Protein AF-A0A9E5UH37-F1 (afdb_monomer)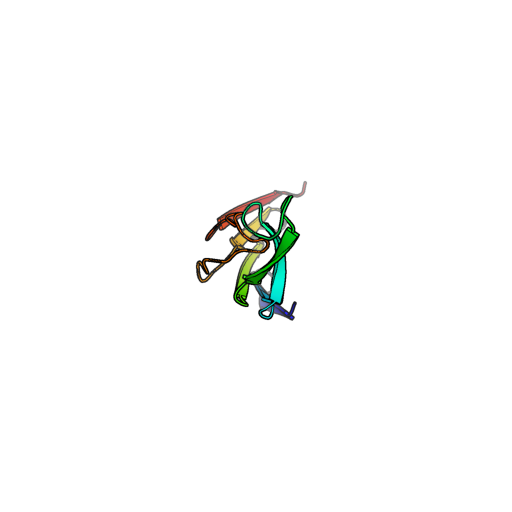

Foldseek 3Di:
DDKDKDDPDPFKIKIKDKDKDAKDWAWDWDCPPDPGTDIDIDIFHIDMWMKMKMKGDPDPFKIKMKIKTRVVQDWGDPHPPDGDDGIDIDMDMGGHD

Nearest PDB structures (foldseek):
  1nqe-assembly1_A  TM=8.626E-01  e=1.469E-04  Escherichia coli
  5out-assembly1_A  TM=7.828E-01  e=3.364E-03  Pseudomonas aeruginosa PAO1
  5mzs-assembly1_A  TM=7.747E-01  e=6.030E-03  Pseudomonas aeruginosa PAO1
  1fep-assembly1_A  TM=7.644E-01  e=1.140E-02  Escherichia coli K-12
  6r1f-assembly1_A  TM=7.732E-01  e=2.044E-02  Pseudomonas aeruginosa PAO1

Sequence (97 aa):
FISASYQATDKLRFAVDSRYVGSRDDVYYSASLGPYGALDRSDISGYNVTNATVGYSVTGNLSALLKVENLFDTDYQEINGYKTRGRGYFIKLQYQL

pLDDT: mean 93.38, std 5.99, range [75.31, 98.75]

Mean predicted aligned error: 5.27 Å

Secondary structure (DSSP, 8-state):
-EEEEEE-SSSEEEEEEEEEE--EEEEEEETTSTTT-EEEEEEEPPEEEEEEEEEEE-SSSEEEEEEEESTT-----SSTT-PPP--EEEEEEEE--

Solvent-accessible surface area (backbone atoms only — not comparable to full-atom values): 5653 Å² total; per-residue (Å²): 116,51,73,52,73,46,72,80,48,102,43,36,35,43,35,39,40,36,39,74,44,74,60,44,79,43,80,44,83,34,74,88,39,71,100,82,36,40,81,45,75,47,82,40,73,49,48,63,46,36,31,40,35,41,38,38,51,78,48,100,41,34,35,41,34,42,36,33,38,32,67,79,49,54,86,58,52,94,47,92,95,46,85,58,80,57,59,42,80,47,78,48,79,50,77,60,135

Radius of gyration: 20.46 Å; Cα contacts (8 Å, |Δi|>4): 205; chains: 1; bounding box: 47×23×57 Å

Structure (mmCIF, N/CA/C/O backbone):
data_AF-A0A9E5UH37-F1
#
_entry.id   AF-A0A9E5UH37-F1
#
loop_
_atom_site.group_PDB
_atom_site.id
_atom_site.type_symbol
_atom_site.label_atom_id
_atom_site.label_alt_id
_atom_site.label_comp_id
_atom_site.label_asym_id
_atom_site.label_entity_id
_atom_site.label_seq_id
_atom_site.pdbx_PDB_ins_code
_atom_site.Cartn_x
_atom_site.Cartn_y
_atom_site.Cartn_z
_atom_site.occupancy
_atom_site.B_iso_or_equiv
_atom_site.auth_seq_id
_atom_site.auth_comp_id
_atom_site.auth_asym_id
_atom_site.auth_atom_id
_atom_site.pdbx_PDB_model_num
ATOM 1 N N . PHE A 1 1 ? -6.038 1.904 -10.105 1.00 87.31 1 PHE A N 1
ATOM 2 C CA . PHE A 1 1 ? -6.080 1.580 -8.666 1.00 87.31 1 PHE A CA 1
ATOM 3 C C . PHE A 1 1 ? -7.392 0.891 -8.383 1.00 87.31 1 PHE A C 1
ATOM 5 O O . PHE A 1 1 ? -8.407 1.349 -8.893 1.00 87.31 1 PHE A O 1
ATOM 12 N N . ILE A 1 2 ? -7.366 -0.190 -7.616 1.00 96.94 2 ILE A N 1
ATOM 13 C CA . ILE A 1 2 ? -8.564 -0.868 -7.121 1.00 96.94 2 ILE A CA 1
ATOM 14 C C . ILE A 1 2 ? -8.460 -0.890 -5.604 1.00 96.94 2 ILE A C 1
ATOM 16 O O . ILE A 1 2 ? -7.384 -1.142 -5.067 1.00 96.94 2 ILE A O 1
ATOM 20 N N . SER A 1 3 ? -9.561 -0.615 -4.919 1.00 97.62 3 SER A N 1
ATOM 21 C CA . SER A 1 3 ? -9.636 -0.709 -3.470 1.00 97.62 3 SER A CA 1
ATOM 22 C C . SER A 1 3 ? -10.849 -1.524 -3.055 1.00 97.62 3 SER A C 1
ATOM 24 O O . SER A 1 3 ? -11.894 -1.510 -3.705 1.00 97.62 3 SER A O 1
ATOM 26 N N . ALA A 1 4 ? -10.691 -2.245 -1.956 1.00 98.31 4 ALA A N 1
ATOM 27 C CA . ALA A 1 4 ? -11.756 -2.959 -1.286 1.00 98.31 4 ALA A CA 1
ATOM 28 C C . ALA A 1 4 ? -11.668 -2.654 0.206 1.00 98.31 4 ALA A C 1
ATOM 30 O O . ALA A 1 4 ? -10.580 -2.581 0.780 1.00 98.31 4 ALA A O 1
ATOM 31 N N . SER A 1 5 ? -12.814 -2.481 0.855 1.00 98.00 5 SER A N 1
ATOM 32 C CA . SER A 1 5 ? -12.860 -2.376 2.307 1.00 98.00 5 SER A CA 1
ATOM 33 C C . SER A 1 5 ? -14.037 -3.142 2.865 1.00 98.00 5 SER A C 1
ATOM 35 O O . SER A 1 5 ? -15.102 -3.169 2.255 1.00 98.00 5 SER A O 1
ATOM 37 N N . TYR A 1 6 ? -13.831 -3.734 4.031 1.00 98.44 6 TYR A N 1
ATOM 38 C CA . TYR A 1 6 ? -14.800 -4.566 4.708 1.00 98.44 6 TYR A CA 1
ATOM 39 C C . TYR A 1 6 ? -14.908 -4.140 6.168 1.00 98.44 6 TYR A C 1
ATOM 41 O O . TYR A 1 6 ? -13.912 -4.112 6.896 1.00 98.44 6 TYR A O 1
ATOM 49 N N . GLN A 1 7 ? -16.122 -3.791 6.584 1.00 98.38 7 GLN A N 1
ATOM 50 C CA . GLN A 1 7 ? -16.450 -3.522 7.977 1.00 98.38 7 GLN A CA 1
ATOM 51 C C . GLN A 1 7 ? -16.857 -4.853 8.615 1.00 98.38 7 GLN A C 1
ATOM 53 O O . GLN A 1 7 ? -17.978 -5.314 8.429 1.00 98.38 7 GLN A O 1
ATOM 58 N N . ALA A 1 8 ? -15.923 -5.505 9.307 1.00 97.75 8 ALA A N 1
ATOM 59 C CA . ALA A 1 8 ? -16.155 -6.830 9.878 1.00 97.75 8 ALA A CA 1
ATOM 60 C C . ALA A 1 8 ? -17.058 -6.776 11.119 1.00 97.75 8 ALA A C 1
ATOM 62 O O . ALA A 1 8 ? -17.831 -7.696 11.365 1.00 97.75 8 ALA A O 1
ATOM 63 N N . THR A 1 9 ? -16.945 -5.700 11.898 1.00 97.81 9 THR A N 1
ATOM 64 C CA . THR A 1 9 ? -17.797 -5.378 13.053 1.00 97.81 9 THR A CA 1
ATOM 65 C C . THR A 1 9 ? -17.914 -3.861 13.165 1.00 97.81 9 THR A C 1
ATOM 67 O O . THR A 1 9 ? -17.165 -3.150 12.502 1.00 97.81 9 THR A O 1
ATOM 70 N N . ASP A 1 10 ? -18.730 -3.329 14.072 1.00 96.69 10 ASP A N 1
ATOM 71 C CA . ASP A 1 10 ? -18.803 -1.875 14.318 1.00 96.69 10 ASP A CA 1
ATOM 72 C C . ASP A 1 10 ? -17.467 -1.252 14.767 1.00 96.69 10 ASP A C 1
ATOM 74 O O . ASP A 1 10 ? -17.274 -0.041 14.688 1.00 96.69 10 ASP A O 1
ATOM 78 N N . LYS A 1 11 ? -16.516 -2.078 15.224 1.00 97.62 11 LYS A N 1
ATOM 79 C CA . LYS A 1 11 ? -15.205 -1.637 15.717 1.00 97.62 11 LYS A CA 1
ATOM 80 C C . LYS A 1 11 ? -14.050 -1.992 14.793 1.00 97.62 11 LYS A C 1
ATOM 82 O O . LYS A 1 11 ? -12.992 -1.399 14.944 1.00 97.62 11 LYS A O 1
ATOM 87 N N . LEU A 1 12 ? -14.209 -2.958 13.888 1.00 98.31 12 LEU A N 1
ATOM 88 C CA . LEU A 1 12 ? -13.111 -3.531 13.110 1.00 98.31 12 LEU A CA 1
ATOM 89 C C . LEU A 1 12 ? -13.340 -3.354 11.611 1.00 98.31 12 LEU A C 1
ATOM 91 O O . LEU A 1 12 ? -14.325 -3.846 11.055 1.00 98.31 12 LEU A O 1
ATOM 95 N N . ARG A 1 13 ? -12.376 -2.711 10.951 1.00 98.50 13 ARG A N 1
ATOM 96 C CA . ARG A 1 13 ? -12.364 -2.498 9.505 1.00 98.50 13 ARG A CA 1
ATOM 97 C C . ARG A 1 13 ? -11.077 -3.019 8.889 1.00 98.50 13 ARG A C 1
ATOM 99 O O . ARG A 1 13 ? -9.987 -2.721 9.369 1.00 98.50 13 ARG A O 1
ATOM 106 N N . PHE A 1 14 ? -11.217 -3.698 7.762 1.00 98.50 14 PHE A N 1
ATOM 107 C CA . PHE A 1 14 ? -10.120 -4.063 6.877 1.00 98.50 14 PHE A CA 1
ATOM 108 C C . PHE A 1 14 ? -10.224 -3.262 5.583 1.00 98.50 14 PHE A C 1
ATOM 110 O O . PHE A 1 14 ? -11.322 -3.012 5.081 1.00 98.50 14 PHE A O 1
ATOM 117 N N . ALA A 1 15 ? -9.091 -2.860 5.026 1.00 98.38 15 ALA A N 1
ATOM 118 C CA . ALA A 1 15 ? -9.016 -2.286 3.694 1.00 98.38 15 ALA A CA 1
ATOM 119 C C . ALA A 1 15 ? -7.768 -2.788 2.974 1.00 98.38 15 ALA A C 1
ATOM 121 O O . ALA A 1 15 ? -6.716 -2.967 3.586 1.00 98.38 15 ALA A O 1
ATOM 122 N N . VAL A 1 16 ? -7.901 -3.004 1.673 1.00 98.38 16 VAL A N 1
ATOM 123 C CA . VAL A 1 16 ? -6.810 -3.350 0.769 1.00 98.38 16 VAL A CA 1
ATOM 124 C C . VAL A 1 16 ? -6.913 -2.436 -0.437 1.00 98.38 16 VAL A C 1
ATOM 126 O O . VAL A 1 16 ? -8.000 -2.233 -0.981 1.00 98.38 16 VAL A O 1
ATOM 129 N N . ASP A 1 17 ? -5.786 -1.891 -0.863 1.00 98.12 17 ASP A N 1
ATOM 130 C CA . ASP A 1 17 ? -5.675 -1.122 -2.093 1.00 98.12 17 ASP A CA 1
ATOM 131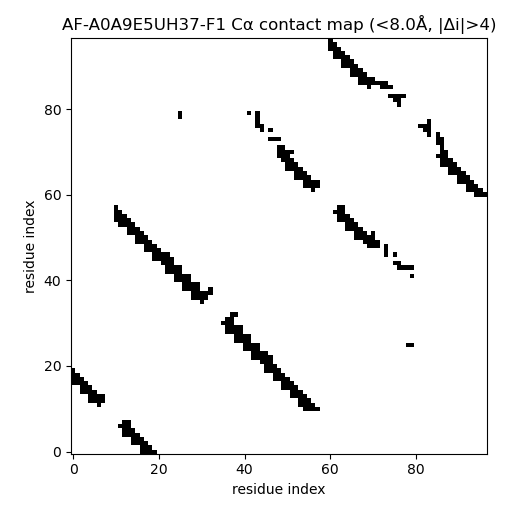 C C . ASP A 1 17 ? -4.542 -1.677 -2.946 1.00 98.12 17 ASP A C 1
ATOM 133 O O . ASP A 1 17 ? -3.496 -2.067 -2.438 1.00 98.12 17 ASP A O 1
ATOM 137 N N . SER A 1 18 ? -4.775 -1.772 -4.250 1.00 98.06 18 SER A N 1
ATOM 138 C CA . SER A 1 18 ? -3.831 -2.339 -5.203 1.00 98.06 18 SER A CA 1
ATOM 139 C C . SER A 1 18 ? -3.681 -1.423 -6.413 1.00 98.06 18 SER A C 1
ATOM 141 O O . SER A 1 18 ? -4.657 -0.927 -6.997 1.00 98.06 18 SER A O 1
ATOM 143 N N . ARG A 1 19 ? -2.428 -1.169 -6.784 1.00 97.56 19 ARG A N 1
ATOM 144 C CA . ARG A 1 19 ? -2.028 -0.359 -7.930 1.00 97.56 19 ARG A CA 1
ATOM 145 C C . ARG A 1 19 ? -1.203 -1.219 -8.873 1.00 97.56 19 ARG A C 1
ATOM 147 O O . ARG A 1 19 ? -0.018 -1.426 -8.627 1.00 97.56 19 ARG A O 1
ATOM 154 N N . TYR A 1 20 ? -1.819 -1.596 -9.987 1.00 96.75 20 TYR A N 1
ATOM 155 C CA . TYR A 1 20 ? -1.112 -2.133 -11.138 1.00 96.75 20 TYR A CA 1
ATOM 156 C C . TYR A 1 20 ? -0.691 -1.012 -12.087 1.00 96.75 20 TYR A C 1
ATOM 158 O O . TYR A 1 20 ? -1.474 -0.103 -12.383 1.00 96.75 20 TYR A O 1
ATOM 166 N N . VAL A 1 21 ? 0.539 -1.109 -12.571 1.00 95.38 21 VAL A N 1
ATOM 167 C CA . VAL A 1 21 ? 1.125 -0.263 -13.600 1.00 95.38 21 VAL A CA 1
ATOM 168 C C . VAL A 1 21 ? 1.743 -1.174 -14.655 1.00 95.38 21 VAL A C 1
ATOM 170 O O . VAL A 1 21 ? 2.601 -1.991 -14.338 1.00 95.38 21 VAL A O 1
ATOM 173 N N . GLY A 1 22 ? 1.302 -1.038 -15.907 1.00 94.25 22 GLY A N 1
ATOM 174 C CA . GLY A 1 22 ? 1.877 -1.781 -17.028 1.00 94.25 22 GLY A CA 1
ATOM 175 C C . GLY A 1 22 ? 3.310 -1.350 -17.344 1.00 94.25 22 GLY A C 1
ATOM 176 O O . GLY A 1 22 ? 3.749 -0.269 -16.936 1.00 94.25 22 GLY A O 1
ATOM 177 N N . SER A 1 23 ? 4.019 -2.201 -18.085 1.00 92.94 23 SER A N 1
ATOM 178 C CA . SER A 1 23 ? 5.338 -1.874 -18.627 1.00 92.94 23 SER A CA 1
ATOM 179 C C . SER A 1 23 ? 5.264 -0.661 -19.550 1.00 92.94 23 SER A C 1
ATOM 181 O O . SER A 1 23 ? 4.247 -0.437 -20.214 1.00 92.94 23 SER A O 1
ATOM 183 N N . ARG A 1 24 ? 6.338 0.124 -19.579 1.00 90.25 24 ARG A N 1
ATOM 184 C CA . ARG A 1 24 ? 6.439 1.336 -20.394 1.00 90.25 24 ARG A CA 1
ATOM 185 C C . ARG A 1 24 ? 7.887 1.612 -20.775 1.00 90.25 24 ARG A C 1
ATOM 187 O O . ARG A 1 24 ? 8.781 1.315 -19.987 1.00 90.25 24 ARG A O 1
ATOM 194 N N . ASP A 1 25 ? 8.083 2.264 -21.908 1.00 88.25 25 ASP A N 1
ATOM 195 C CA . ASP A 1 25 ? 9.378 2.829 -22.274 1.00 88.25 25 ASP A CA 1
ATOM 196 C C . ASP A 1 25 ? 9.646 4.073 -21.416 1.00 88.25 25 ASP A C 1
ATOM 198 O O . ASP A 1 25 ? 8.758 4.912 -21.223 1.00 88.25 25 ASP A O 1
ATOM 202 N N . ASP A 1 26 ? 10.881 4.224 -20.952 1.00 83.38 26 ASP A N 1
ATOM 203 C CA . ASP A 1 26 ? 11.398 5.465 -20.384 1.00 83.38 26 ASP A CA 1
ATOM 204 C C . ASP A 1 26 ? 12.448 6.058 -21.322 1.00 83.38 26 ASP A C 1
ATOM 206 O O . ASP A 1 26 ? 13.342 5.355 -21.804 1.00 83.38 26 ASP A O 1
ATOM 210 N N . VAL A 1 27 ? 12.324 7.353 -21.603 1.00 85.12 27 VAL A N 1
ATOM 211 C CA . VAL A 1 27 ? 13.219 8.064 -22.518 1.00 85.12 27 VAL A CA 1
ATOM 212 C C . VAL A 1 27 ? 14.325 8.708 -21.698 1.00 85.12 27 VAL A C 1
ATOM 214 O O . VAL A 1 27 ? 14.055 9.532 -20.827 1.00 85.12 27 VAL A O 1
ATOM 217 N N . TYR A 1 28 ? 15.577 8.389 -22.010 1.00 83.56 28 TYR A N 1
ATOM 218 C CA . TYR A 1 28 ? 16.736 8.954 -21.324 1.00 83.56 28 TYR A CA 1
ATOM 219 C C . TYR A 1 28 ? 17.770 9.475 -22.320 1.00 83.56 28 TYR A C 1
ATOM 221 O O . TYR A 1 28 ? 17.779 9.118 -23.497 1.00 83.56 28 TYR A O 1
ATOM 229 N N . TYR A 1 29 ? 18.650 10.358 -21.854 1.00 84.38 29 TYR A N 1
ATOM 230 C CA . TYR A 1 29 ? 19.743 10.867 -22.674 1.00 84.38 29 TYR A CA 1
ATOM 231 C C . TYR A 1 29 ? 20.926 9.895 -22.670 1.00 84.38 29 TYR A C 1
ATOM 233 O O . TYR A 1 29 ? 21.437 9.534 -21.609 1.00 84.38 29 TYR A O 1
ATOM 241 N N . SER A 1 30 ? 21.396 9.525 -23.859 1.00 85.50 30 SER A N 1
ATOM 242 C CA . SER A 1 30 ? 22.546 8.654 -24.069 1.00 85.50 30 SER A CA 1
ATOM 243 C C . SER A 1 30 ? 23.671 9.418 -24.767 1.00 85.50 30 SER A C 1
ATOM 245 O O . SER A 1 30 ? 23.585 9.770 -25.945 1.00 85.50 30 SER A O 1
ATOM 247 N N . ALA A 1 31 ? 24.764 9.659 -24.036 1.00 85.00 31 ALA A N 1
ATOM 248 C CA . ALA A 1 31 ? 25.945 10.348 -24.562 1.00 85.00 31 ALA A CA 1
ATOM 249 C C . ALA A 1 31 ? 26.720 9.518 -25.605 1.00 85.00 31 ALA A C 1
ATOM 251 O O . ALA A 1 31 ? 27.574 10.060 -26.300 1.00 85.00 31 ALA A O 1
ATOM 252 N N . SER A 1 32 ? 26.437 8.215 -25.718 1.00 86.12 32 SER A N 1
ATOM 253 C CA . SER A 1 32 ? 27.085 7.306 -26.671 1.00 86.12 32 SER A CA 1
ATOM 254 C C . SER A 1 32 ? 26.409 7.254 -28.048 1.00 86.12 32 SER A C 1
ATOM 256 O O . SER A 1 32 ? 26.928 6.589 -28.942 1.00 86.12 32 SER A O 1
ATOM 258 N N . LEU A 1 33 ? 25.262 7.920 -28.239 1.00 83.06 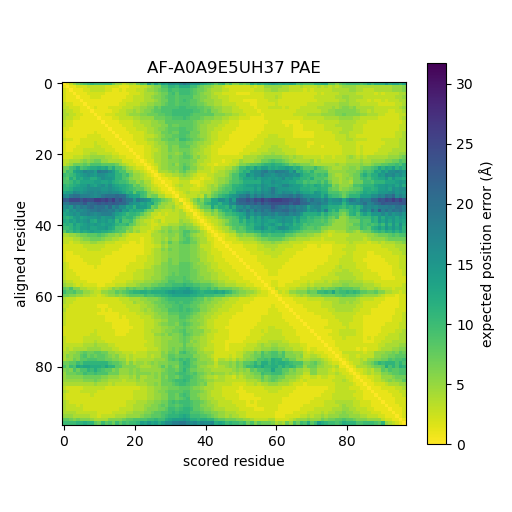33 LEU A N 1
ATOM 259 C CA . LEU A 1 33 ? 24.533 7.953 -29.513 1.00 83.06 33 LEU A CA 1
ATOM 260 C C . LEU A 1 33 ? 24.812 9.248 -30.300 1.00 83.06 33 LEU A C 1
ATOM 262 O O . LEU A 1 33 ? 24.522 10.334 -29.820 1.00 83.06 33 LEU A O 1
ATOM 266 N N . GLY A 1 34 ? 25.287 9.145 -31.547 1.00 75.31 34 GLY A N 1
ATOM 267 C CA . GLY A 1 34 ? 25.463 10.288 -32.466 1.00 75.31 34 GLY A CA 1
ATOM 268 C C . GLY A 1 34 ? 26.553 11.306 -32.062 1.00 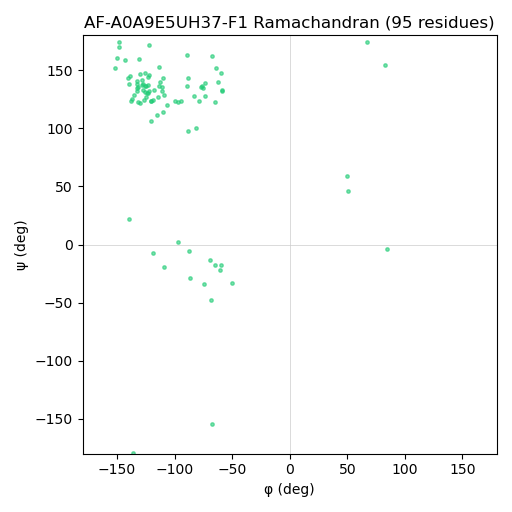75.31 34 GLY A C 1
ATOM 269 O O . GLY A 1 34 ? 27.138 11.190 -30.989 1.00 75.31 34 GLY A O 1
ATOM 270 N N . PRO A 1 35 ? 26.861 12.317 -32.908 1.00 81.88 35 PRO A N 1
ATOM 271 C CA . PRO A 1 35 ? 28.059 13.153 -32.742 1.00 81.88 35 PRO A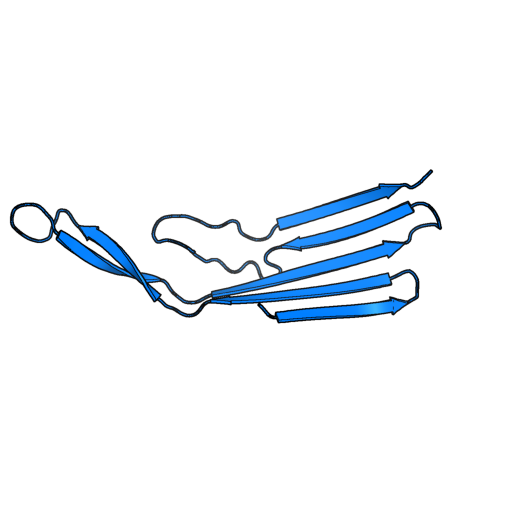 CA 1
ATOM 272 C C . PRO A 1 35 ? 28.077 14.013 -31.464 1.00 81.88 35 PRO A C 1
ATOM 274 O O . PRO A 1 35 ? 29.149 14.465 -31.071 1.00 81.88 35 PRO A O 1
ATOM 277 N N . TYR A 1 36 ? 26.925 14.219 -30.811 1.00 83.56 36 TYR A N 1
ATOM 278 C CA . TYR A 1 36 ? 26.783 15.019 -29.585 1.00 83.56 36 TYR A CA 1
ATOM 279 C C . TYR A 1 36 ? 25.822 14.400 -28.550 1.00 83.56 36 TYR A C 1
ATOM 281 O O . TYR A 1 36 ? 25.304 15.131 -27.712 1.00 83.56 36 TYR A O 1
ATOM 289 N N . GLY A 1 37 ? 25.565 13.086 -28.600 1.00 84.06 37 GLY A N 1
ATOM 290 C CA . GLY A 1 37 ? 24.543 12.429 -27.774 1.00 84.06 37 GLY A CA 1
ATOM 291 C C . GLY A 1 37 ? 23.123 12.538 -28.351 1.00 84.06 37 GLY A C 1
ATOM 292 O O . GLY A 1 37 ? 22.806 13.458 -29.109 1.00 84.06 37 GLY A O 1
ATOM 293 N N . ALA A 1 38 ? 22.252 11.587 -28.002 1.00 85.88 38 ALA A N 1
ATOM 294 C CA . ALA A 1 38 ? 20.855 11.546 -28.443 1.00 85.88 38 ALA A CA 1
ATOM 295 C C . ALA A 1 38 ? 19.940 10.910 -27.381 1.00 85.88 38 ALA A C 1
ATOM 297 O O . ALA A 1 38 ? 20.412 10.361 -26.385 1.00 85.88 38 ALA A O 1
ATOM 298 N N . LEU A 1 39 ? 18.621 10.996 -27.584 1.00 85.62 39 LEU A N 1
ATOM 299 C CA . LEU A 1 39 ? 17.643 10.298 -26.746 1.00 85.62 39 LEU A CA 1
ATOM 300 C C . LEU A 1 39 ? 17.590 8.813 -27.116 1.00 85.62 39 LEU A C 1
ATOM 302 O O . LEU A 1 39 ? 17.516 8.472 -28.296 1.00 85.62 39 LEU A O 1
ATOM 306 N N . ASP A 1 40 ? 17.576 7.964 -26.097 1.00 85.56 40 ASP A N 1
ATOM 307 C CA . ASP A 1 40 ? 17.391 6.518 -26.190 1.00 85.56 40 ASP A CA 1
ATOM 308 C C . ASP A 1 40 ? 16.182 6.086 -25.347 1.00 85.56 40 ASP A C 1
ATOM 310 O O . ASP A 1 40 ? 15.605 6.892 -24.607 1.00 85.56 40 ASP A O 1
ATOM 314 N N . ARG A 1 41 ? 15.779 4.820 -25.464 1.00 84.12 41 ARG A N 1
ATOM 315 C CA . ARG A 1 41 ? 14.670 4.235 -24.705 1.00 84.12 41 ARG A CA 1
ATOM 316 C C . ARG A 1 41 ? 15.119 3.001 -23.946 1.00 84.12 41 ARG A C 1
ATOM 318 O O . ARG A 1 41 ? 15.818 2.153 -24.487 1.00 84.12 41 ARG A O 1
ATOM 325 N N . SER A 1 42 ? 14.682 2.896 -22.698 1.00 83.94 42 SER A N 1
ATOM 326 C CA . SER A 1 42 ? 14.864 1.703 -21.874 1.00 83.94 42 SER A CA 1
ATOM 327 C C . SER A 1 42 ? 13.525 1.273 -21.294 1.00 83.94 42 SER A C 1
ATOM 329 O O . SER A 1 42 ? 12.757 2.109 -20.814 1.00 83.94 42 SER A O 1
ATOM 331 N N . ASP A 1 43 ? 13.257 -0.028 -21.314 1.00 86.38 43 ASP A N 1
ATOM 332 C CA . ASP A 1 43 ? 12.012 -0.594 -20.806 1.00 86.38 43 ASP A CA 1
ATOM 333 C C . ASP A 1 43 ? 11.979 -0.583 -19.275 1.00 86.38 43 ASP A C 1
ATOM 335 O O . ASP A 1 43 ? 12.856 -1.130 -18.603 1.00 86.38 43 ASP A O 1
ATOM 339 N N . ILE A 1 44 ? 10.909 -0.022 -18.709 1.00 89.56 44 ILE A N 1
ATOM 340 C CA . ILE A 1 44 ? 10.549 -0.194 -17.302 1.00 89.56 44 ILE A CA 1
ATOM 341 C C . ILE A 1 44 ? 9.506 -1.301 -17.204 1.00 89.56 44 ILE A C 1
ATOM 343 O O . ILE A 1 44 ? 8.415 -1.227 -17.782 1.00 89.56 44 ILE A O 1
ATOM 347 N N . SER A 1 45 ? 9.833 -2.326 -16.418 1.00 91.19 45 SER A N 1
ATOM 348 C CA . SER A 1 45 ? 8.923 -3.436 -16.138 1.00 91.19 45 SER A CA 1
ATOM 349 C C . SER A 1 45 ? 7.660 -2.955 -15.422 1.00 91.19 45 SER A C 1
ATOM 351 O O . SER A 1 45 ? 7.709 -2.126 -14.513 1.00 91.19 45 SER A O 1
ATOM 353 N N . GLY A 1 46 ? 6.515 -3.516 -15.814 1.00 94.19 46 GLY A N 1
ATOM 354 C CA . GLY A 1 46 ? 5.266 -3.299 -15.094 1.00 94.19 46 GLY A CA 1
ATOM 355 C C . GLY A 1 46 ? 5.333 -3.876 -13.681 1.00 94.19 46 GLY A C 1
ATOM 356 O O . GLY A 1 46 ? 6.048 -4.843 -13.424 1.00 94.19 46 GLY A O 1
ATOM 357 N N . TYR A 1 47 ? 4.568 -3.299 -12.762 1.00 95.38 47 TYR A N 1
ATOM 358 C CA . TYR A 1 47 ? 4.566 -3.694 -11.360 1.00 95.38 47 TYR A CA 1
ATOM 359 C C . TYR A 1 47 ? 3.166 -3.623 -10.755 1.00 95.38 47 TYR A C 1
ATOM 361 O O . TYR A 1 47 ? 2.283 -2.907 -11.231 1.00 95.38 47 TYR A O 1
ATOM 369 N N . ASN A 1 48 ? 2.971 -4.352 -9.658 1.00 97.12 48 ASN A N 1
ATOM 370 C CA . ASN A 1 48 ? 1.780 -4.248 -8.828 1.00 97.12 48 ASN A CA 1
ATOM 371 C C . ASN A 1 48 ? 2.182 -3.998 -7.378 1.00 97.12 48 ASN A C 1
ATOM 373 O O . ASN A 1 48 ? 2.906 -4.800 -6.801 1.00 97.12 48 ASN A O 1
ATOM 377 N N . VAL A 1 49 ? 1.671 -2.931 -6.772 1.00 97.88 49 VAL A N 1
ATOM 378 C CA . VAL A 1 49 ? 1.879 -2.647 -5.347 1.00 97.88 49 VAL A CA 1
ATOM 379 C C . VAL A 1 49 ? 0.544 -2.747 -4.640 1.00 97.88 49 VAL A C 1
ATOM 381 O O . VAL A 1 49 ? -0.423 -2.104 -5.042 1.00 97.88 49 VAL A O 1
ATOM 384 N N . THR A 1 50 ? 0.492 -3.555 -3.585 1.00 98.44 50 THR A N 1
ATOM 385 C CA . THR A 1 50 ? -0.709 -3.727 -2.762 1.00 98.44 50 THR A CA 1
ATOM 386 C C . THR A 1 50 ? -0.425 -3.264 -1.346 1.00 98.44 50 THR A C 1
ATOM 388 O O . THR A 1 50 ? 0.590 -3.650 -0.778 1.00 98.44 50 THR A O 1
ATOM 391 N N . ASN A 1 51 ? -1.314 -2.469 -0.768 1.00 98.56 51 ASN A N 1
ATOM 392 C CA . ASN A 1 51 ? -1.252 -2.038 0.620 1.00 98.56 51 ASN A CA 1
ATOM 393 C C . ASN A 1 51 ? -2.433 -2.634 1.390 1.00 98.56 51 ASN A C 1
ATOM 395 O O . ASN A 1 51 ? -3.493 -2.910 0.825 1.00 98.56 51 ASN A O 1
ATOM 399 N N . ALA A 1 52 ? -2.251 -2.820 2.693 1.00 98.56 52 ALA A N 1
ATOM 400 C CA . ALA A 1 52 ? -3.294 -3.289 3.594 1.00 98.56 52 ALA A CA 1
ATOM 401 C C . ALA A 1 52 ? -3.408 -2.366 4.801 1.00 98.56 52 ALA A C 1
ATOM 403 O O . ALA A 1 52 ? -2.410 -1.888 5.337 1.00 98.56 52 ALA A O 1
ATOM 404 N N . THR A 1 53 ? -4.637 -2.131 5.243 1.00 98.75 53 THR A N 1
ATOM 405 C CA . THR A 1 53 ? -4.951 -1.306 6.405 1.00 98.75 53 THR A CA 1
ATOM 406 C C . T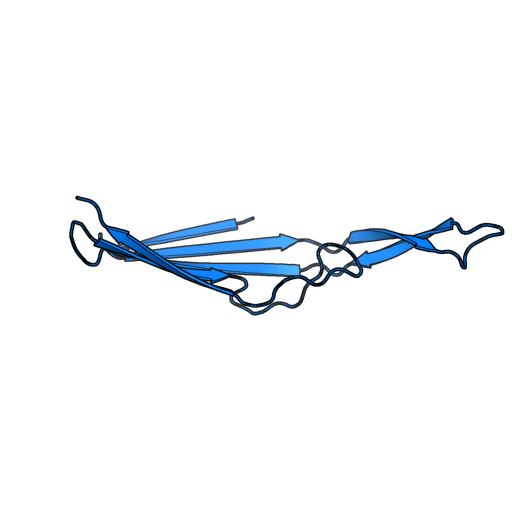HR A 1 53 ? -5.941 -2.034 7.304 1.00 98.75 53 THR A C 1
ATOM 408 O O . THR A 1 53 ? -6.947 -2.568 6.837 1.00 98.75 53 THR A O 1
ATOM 411 N N . VAL A 1 54 ? -5.675 -2.016 8.606 1.00 98.69 54 VAL A N 1
ATOM 412 C CA . VAL A 1 54 ? -6.573 -2.498 9.655 1.00 98.69 54 VAL A CA 1
ATOM 413 C C . VAL A 1 54 ? -6.877 -1.335 10.584 1.00 98.69 54 VAL A C 1
ATOM 415 O O . VAL A 1 54 ? -5.963 -0.722 11.130 1.00 98.69 54 VAL A O 1
ATOM 418 N N . GLY A 1 55 ? -8.156 -1.021 10.753 1.00 98.56 55 GLY A N 1
ATOM 419 C CA . GLY A 1 55 ? -8.638 -0.028 11.707 1.00 98.56 55 GLY A CA 1
ATOM 420 C C . GLY A 1 55 ? -9.404 -0.700 12.838 1.00 98.56 55 GLY A C 1
ATOM 421 O O . GLY A 1 55 ? -10.232 -1.575 12.579 1.00 98.56 55 GLY A O 1
ATOM 422 N N . TYR A 1 56 ? -9.144 -0.281 14.076 1.00 98.38 56 TYR A N 1
ATOM 423 C CA . TYR A 1 56 ? -9.815 -0.797 15.261 1.00 98.38 56 TYR A CA 1
ATOM 424 C C . TYR A 1 56 ? -10.206 0.312 16.246 1.00 98.38 56 TYR A C 1
ATOM 426 O O . TYR A 1 56 ? -9.358 1.082 16.702 1.00 98.38 56 TYR A O 1
ATOM 434 N N . SER A 1 57 ? -11.486 0.369 16.611 1.00 97.88 57 SER A N 1
ATOM 435 C CA . SER A 1 57 ? -11.998 1.214 17.696 1.00 97.88 57 SER A CA 1
ATOM 436 C C . SER A 1 57 ? -11.751 0.523 19.038 1.00 97.88 57 SER A C 1
ATOM 438 O O . SER A 1 57 ? -12.489 -0.385 19.427 1.00 97.88 57 SER A O 1
ATOM 440 N N . VAL A 1 58 ? -10.695 0.942 19.738 1.00 96.56 58 VAL A N 1
ATOM 441 C CA . VAL A 1 58 ? -10.263 0.365 21.022 1.00 96.56 58 VAL A CA 1
ATOM 442 C C . VAL A 1 58 ? -11.287 0.681 22.113 1.00 96.56 58 VAL A C 1
ATOM 444 O O . VAL A 1 58 ? -11.736 -0.211 22.832 1.00 96.56 58 VAL A O 1
ATOM 447 N N . THR A 1 59 ? -11.696 1.947 22.198 1.00 95.00 59 THR A N 1
ATOM 448 C CA . THR A 1 59 ? -12.772 2.443 23.071 1.00 95.00 59 THR A CA 1
ATOM 449 C C . THR A 1 59 ? -13.654 3.422 22.286 1.00 95.00 59 THR A C 1
ATOM 451 O O . THR A 1 59 ? -13.403 3.661 21.106 1.00 95.00 59 THR A O 1
ATOM 454 N N . GLY A 1 60 ? -14.685 4.004 22.911 1.00 92.19 60 GLY A N 1
ATOM 455 C CA . GLY A 1 60 ? -15.515 5.035 22.264 1.00 92.19 60 GLY A CA 1
ATOM 456 C C . GLY A 1 60 ? -14.738 6.292 21.848 1.00 92.19 60 GLY A C 1
ATOM 457 O O . GLY A 1 60 ? -15.147 6.989 20.929 1.00 92.19 60 GLY A O 1
ATOM 458 N N . ASN A 1 61 ? -13.587 6.533 22.478 1.00 96.44 61 ASN A N 1
ATOM 459 C CA . ASN A 1 61 ? -12.791 7.746 22.316 1.00 96.44 61 ASN A CA 1
ATOM 460 C C . ASN A 1 61 ? -11.391 7.456 21.763 1.00 96.44 61 ASN A C 1
ATOM 462 O O . ASN A 1 61 ? -10.660 8.391 21.464 1.00 96.44 61 ASN A O 1
ATOM 466 N N . LEU A 1 62 ? -10.991 6.185 21.636 1.00 97.88 62 LEU A N 1
ATOM 467 C CA . LEU A 1 62 ? -9.664 5.774 21.180 1.00 97.88 62 LEU A CA 1
ATOM 468 C C . LEU A 1 62 ? -9.770 4.835 19.981 1.00 97.88 62 LEU A C 1
ATOM 470 O O . LEU A 1 62 ? -10.394 3.776 20.056 1.00 97.88 62 LEU A O 1
ATOM 474 N N . SER A 1 63 ? -9.069 5.178 18.906 1.00 98.00 63 SER A N 1
ATOM 475 C CA . SER A 1 63 ? -8.934 4.350 17.710 1.00 98.00 63 SER A CA 1
ATOM 476 C C . SER A 1 63 ? -7.468 4.109 17.363 1.00 98.00 63 SER A C 1
ATOM 478 O O . SER A 1 63 ? -6.599 4.953 17.601 1.00 98.00 63 SER A O 1
ATOM 480 N N . ALA A 1 64 ? -7.201 2.935 16.801 1.00 98.38 64 ALA A N 1
ATOM 481 C CA . ALA A 1 64 ? -5.903 2.522 16.301 1.00 98.38 64 ALA A CA 1
ATOM 482 C C . ALA A 1 64 ? -6.018 2.128 14.827 1.00 98.38 64 ALA A C 1
ATOM 484 O O . ALA A 1 64 ? -7.017 1.551 14.397 1.00 98.38 64 ALA A O 1
ATOM 485 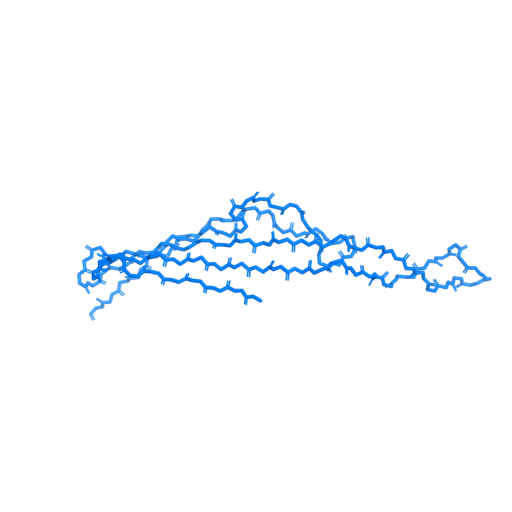N N . LEU A 1 65 ? -4.984 2.426 14.051 1.00 98.44 65 LEU A N 1
ATOM 486 C CA . LEU A 1 65 ? -4.871 2.030 12.657 1.00 98.44 65 LEU A CA 1
ATOM 487 C C . LEU A 1 65 ? -3.469 1.495 12.397 1.00 98.44 65 LEU A C 1
ATOM 489 O O . LEU A 1 65 ? -2.476 2.151 12.709 1.00 98.44 65 LEU A O 1
ATOM 493 N N . LEU A 1 66 ? -3.409 0.309 11.805 1.00 98.56 66 LEU A N 1
ATOM 494 C CA . LEU A 1 66 ? -2.197 -0.321 11.302 1.00 98.56 66 LEU A CA 1
ATOM 495 C C . LEU A 1 66 ? -2.253 -0.306 9.778 1.00 98.56 66 LEU A C 1
ATOM 497 O O . LEU A 1 66 ? -3.244 -0.747 9.199 1.00 98.56 66 LEU A O 1
ATOM 501 N N . LYS A 1 67 ? -1.204 0.185 9.121 1.00 98.50 67 LYS A N 1
ATOM 502 C CA . LYS A 1 67 ? -1.068 0.151 7.662 1.00 98.50 67 LYS A CA 1
ATOM 503 C C . LYS A 1 67 ? 0.250 -0.507 7.283 1.00 98.50 67 LYS A C 1
ATOM 505 O O . LYS A 1 67 ? 1.302 -0.141 7.802 1.00 98.50 67 LYS A O 1
ATOM 510 N N . VAL A 1 68 ? 0.174 -1.453 6.356 1.00 98.69 68 VAL A N 1
ATOM 511 C CA . VAL A 1 68 ? 1.323 -2.061 5.689 1.00 98.69 68 VAL A CA 1
ATOM 512 C C . VAL A 1 68 ? 1.318 -1.585 4.244 1.00 98.69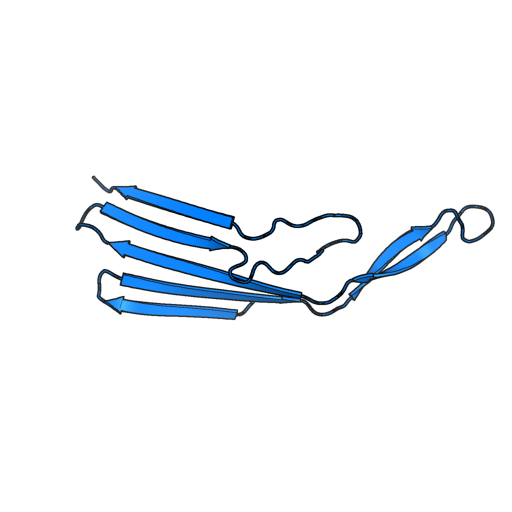 68 VAL A C 1
ATOM 514 O O . VAL A 1 68 ? 0.396 -1.892 3.487 1.00 98.69 68 VAL A O 1
ATOM 517 N N . GLU A 1 69 ? 2.329 -0.810 3.875 1.00 98.25 69 GLU A N 1
ATOM 518 C CA . GLU A 1 69 ? 2.581 -0.413 2.493 1.00 98.25 69 GLU A CA 1
ATOM 519 C C . GLU A 1 69 ? 3.465 -1.442 1.802 1.00 98.25 69 GLU A C 1
ATOM 521 O O . GLU A 1 69 ? 4.371 -1.995 2.427 1.00 98.25 69 GLU A O 1
ATOM 526 N N . ASN A 1 70 ? 3.204 -1.683 0.517 1.00 97.75 70 ASN A N 1
ATOM 527 C CA . ASN A 1 70 ? 3.878 -2.699 -0.280 1.00 97.75 70 ASN A CA 1
ATOM 528 C C . ASN A 1 70 ? 3.882 -4.061 0.439 1.00 97.75 70 ASN A C 1
ATOM 530 O O . ASN A 1 70 ? 4.921 -4.634 0.752 1.00 97.75 70 ASN A O 1
ATOM 534 N N . LEU A 1 71 ? 2.679 -4.564 0.727 1.00 98.06 71 LEU A N 1
ATOM 535 C CA . LEU A 1 71 ? 2.398 -5.779 1.490 1.00 98.06 71 LEU A CA 1
ATOM 536 C C . LEU A 1 71 ? 3.185 -6.997 0.999 1.00 98.06 71 LEU A C 1
ATOM 538 O O . LEU A 1 71 ? 3.537 -7.843 1.815 1.00 98.06 71 LEU A O 1
ATOM 542 N N . PHE A 1 72 ? 3.457 -7.089 -0.301 1.00 97.69 72 PHE A N 1
ATOM 543 C CA . PHE A 1 72 ? 4.201 -8.194 -0.907 1.00 97.69 72 PHE A CA 1
ATOM 544 C C . PHE A 1 72 ? 5.688 -7.892 -1.118 1.00 97.69 72 PHE A C 1
ATOM 546 O O . PHE A 1 72 ? 6.390 -8.745 -1.645 1.00 97.69 72 PHE A O 1
ATOM 553 N N . ASP A 1 73 ? 6.163 -6.715 -0.699 1.00 97.31 73 ASP A N 1
ATOM 554 C CA . ASP A 1 73 ? 7.548 -6.253 -0.860 1.00 97.31 73 ASP A CA 1
ATOM 555 C C . ASP A 1 73 ? 8.047 -6.383 -2.295 1.00 97.31 73 ASP A C 1
ATOM 557 O O . ASP A 1 73 ? 9.120 -6.905 -2.579 1.00 97.31 73 ASP A O 1
ATOM 561 N N . THR A 1 74 ? 7.199 -5.942 -3.218 1.00 96.25 74 THR A N 1
ATOM 562 C CA . THR A 1 74 ? 7.527 -5.876 -4.634 1.00 96.25 74 THR A CA 1
ATOM 563 C C . THR A 1 74 ? 8.653 -4.870 -4.818 1.00 96.25 74 THR A C 1
ATOM 565 O O . THR A 1 74 ? 8.502 -3.712 -4.426 1.00 96.25 74 THR A O 1
ATOM 568 N N . ASP A 1 75 ? 9.762 -5.307 -5.407 1.00 94.19 75 ASP A N 1
ATOM 569 C CA . ASP A 1 75 ? 10.804 -4.410 -5.896 1.00 94.19 75 ASP A CA 1
ATOM 570 C C . ASP A 1 75 ? 10.344 -3.832 -7.238 1.00 94.19 75 ASP A C 1
ATOM 572 O O . ASP A 1 75 ? 9.965 -4.571 -8.149 1.00 94.19 75 ASP A O 1
ATOM 576 N N . TYR A 1 76 ? 10.286 -2.508 -7.336 1.00 92.75 76 TYR A N 1
ATOM 577 C CA . TYR A 1 76 ? 9.813 -1.823 -8.534 1.00 92.75 76 TYR A CA 1
ATOM 578 C C . TYR A 1 76 ? 10.485 -0.466 -8.701 1.00 92.75 76 TYR A C 1
ATOM 580 O O . TYR A 1 76 ? 11.009 0.128 -7.757 1.00 92.75 76 TYR A O 1
ATOM 588 N N . GLN A 1 77 ? 10.441 0.048 -9.923 1.00 90.31 77 GLN A N 1
ATOM 589 C CA . GLN A 1 77 ? 10.924 1.381 -10.258 1.00 90.31 77 GLN A CA 1
ATOM 590 C C . GLN A 1 77 ? 9.811 2.130 -10.981 1.00 90.31 77 GLN A C 1
ATOM 592 O O . GLN A 1 77 ? 9.154 1.586 -11.867 1.00 90.31 77 GLN A O 1
ATOM 597 N N . GLU A 1 78 ? 9.563 3.372 -10.574 1.00 87.69 78 GLU A N 1
ATOM 598 C CA . GLU A 1 78 ? 8.624 4.248 -11.286 1.00 87.69 78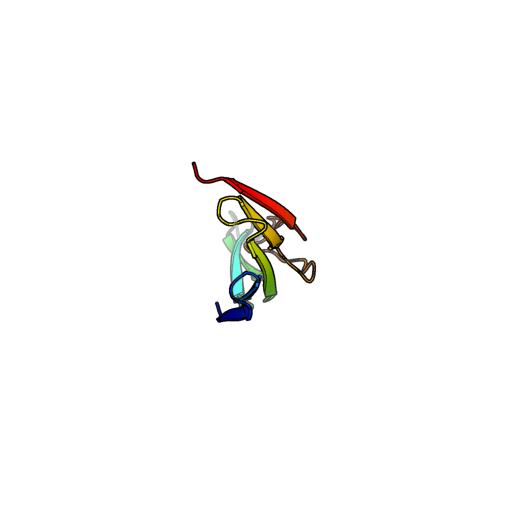 GLU A CA 1
ATOM 599 C C . GLU A 1 78 ? 9.315 4.999 -12.431 1.00 87.69 78 GLU A C 1
ATOM 601 O O . GLU A 1 78 ? 8.667 5.318 -13.425 1.00 87.69 78 GLU A O 1
ATOM 606 N N . ILE A 1 79 ? 10.617 5.259 -12.276 1.00 85.56 79 ILE A N 1
ATOM 607 C CA . ILE A 1 79 ? 11.501 5.970 -13.205 1.00 85.56 79 ILE A CA 1
ATOM 608 C C . ILE A 1 79 ? 12.837 5.228 -13.206 1.00 85.56 79 ILE A C 1
ATOM 610 O O . ILE A 1 79 ? 13.317 4.843 -12.131 1.00 85.56 79 ILE A O 1
ATOM 614 N N . ASN A 1 80 ? 13.446 5.037 -14.377 1.00 82.06 80 ASN A N 1
ATOM 615 C CA . ASN A 1 80 ? 14.706 4.311 -14.470 1.00 82.06 80 ASN A CA 1
ATOM 616 C C . ASN A 1 80 ? 15.795 4.982 -13.624 1.00 82.06 80 ASN A C 1
ATOM 618 O O . ASN A 1 80 ? 16.002 6.194 -13.667 1.00 82.06 80 ASN A O 1
ATOM 622 N N . GLY A 1 81 ? 16.500 4.173 -12.834 1.00 81.62 81 GLY A N 1
ATOM 623 C CA . GLY A 1 81 ? 17.595 4.641 -11.983 1.00 81.62 81 GLY A CA 1
ATOM 624 C C . GLY A 1 81 ? 17.166 5.200 -10.621 1.00 81.62 81 GLY A C 1
ATOM 625 O O . GLY A 1 81 ? 18.033 5.470 -9.789 1.00 81.62 81 GLY A O 1
ATOM 626 N N . TYR A 1 82 ? 15.862 5.305 -10.338 1.00 84.62 82 TYR A N 1
ATOM 627 C CA . TYR A 1 82 ? 15.350 5.696 -9.024 1.00 84.62 82 TYR A CA 1
ATOM 628 C C . TYR A 1 82 ? 14.753 4.498 -8.291 1.00 84.62 82 TYR A C 1
ATOM 630 O O . TYR A 1 82 ? 13.786 3.877 -8.732 1.00 84.62 82 TYR A O 1
ATOM 638 N N . LYS A 1 83 ? 15.315 4.191 -7.118 1.00 84.38 83 LYS A N 1
ATOM 639 C CA . LYS A 1 83 ? 14.780 3.143 -6.248 1.00 84.38 83 LYS A CA 1
ATOM 640 C C . LYS A 1 83 ? 13.517 3.621 -5.549 1.00 84.38 83 LYS A C 1
ATOM 642 O O . LYS A 1 83 ? 13.485 4.712 -4.979 1.00 84.38 83 LYS A O 1
ATOM 647 N N . THR A 1 84 ? 12.508 2.763 -5.537 1.00 92.81 84 THR A N 1
ATOM 648 C CA . THR A 1 84 ? 11.328 2.947 -4.696 1.00 92.81 84 THR A CA 1
ATOM 649 C C . THR A 1 84 ? 11.553 2.295 -3.333 1.00 92.81 84 THR A C 1
ATOM 651 O O . THR A 1 84 ? 12.485 1.512 -3.130 1.00 92.81 84 THR A O 1
ATOM 654 N N . ARG A 1 85 ? 10.731 2.666 -2.348 1.00 92.94 85 ARG A N 1
ATOM 655 C CA . ARG A 1 85 ? 10.780 2.045 -1.023 1.00 92.94 85 ARG A CA 1
ATOM 656 C C . ARG A 1 85 ? 10.121 0.662 -1.082 1.00 92.94 85 ARG A C 1
ATOM 658 O O . ARG A 1 85 ? 9.033 0.525 -1.641 1.00 92.94 85 ARG A O 1
ATOM 665 N N . GLY A 1 86 ? 10.753 -0.321 -0.441 1.00 95.06 86 GLY A N 1
ATOM 666 C CA . GLY A 1 86 ? 10.148 -1.627 -0.162 1.00 95.06 86 GLY A CA 1
ATOM 667 C C . GLY A 1 86 ? 8.998 -1.541 0.851 1.00 95.06 86 GLY A C 1
ATOM 668 O O . GLY A 1 86 ? 8.353 -0.502 1.014 1.00 95.06 86 GLY A O 1
ATOM 669 N N . ARG A 1 87 ? 8.736 -2.636 1.560 1.00 97.94 87 ARG A N 1
ATOM 670 C CA . ARG A 1 87 ? 7.650 -2.726 2.547 1.00 97.94 87 ARG A CA 1
ATOM 671 C C . ARG A 1 87 ? 7.773 -1.701 3.678 1.00 97.94 87 ARG A C 1
ATOM 673 O O . ARG A 1 87 ? 8.829 -1.551 4.292 1.00 97.94 87 ARG A O 1
ATOM 680 N N . GLY A 1 88 ? 6.667 -1.028 3.987 1.00 98.19 88 GLY A N 1
ATOM 681 C CA . GLY A 1 88 ? 6.571 -0.030 5.055 1.00 98.19 88 GLY A CA 1
ATOM 682 C C . GLY A 1 88 ? 5.496 -0.380 6.079 1.00 98.19 88 GLY A C 1
ATOM 683 O O . GLY A 1 88 ? 4.452 -0.918 5.724 1.00 98.19 88 GLY A O 1
ATOM 684 N N . TYR A 1 89 ? 5.728 -0.041 7.347 1.00 98.31 89 TYR A N 1
ATOM 685 C CA . TYR A 1 89 ? 4.778 -0.259 8.440 1.00 98.31 89 TYR A CA 1
ATOM 686 C C . TYR A 1 89 ? 4.452 1.064 9.123 1.00 98.31 89 TYR A C 1
ATOM 688 O O . TYR A 1 89 ? 5.351 1.824 9.478 1.00 98.31 89 TYR A O 1
ATOM 696 N N . PHE A 1 90 ? 3.166 1.319 9.337 1.00 98.44 90 PHE A N 1
ATOM 697 C CA . PHE A 1 90 ? 2.674 2.540 9.957 1.00 98.44 90 PHE A CA 1
ATOM 698 C C . PHE A 1 90 ? 1.648 2.206 11.029 1.00 98.44 90 PHE A C 1
ATOM 700 O O . PHE A 1 90 ? 0.766 1.369 10.832 1.00 98.44 90 PHE A O 1
ATOM 707 N N . ILE A 1 91 ? 1.750 2.912 12.150 1.00 98.19 91 ILE A N 1
ATOM 708 C CA . ILE A 1 91 ? 0.808 2.833 13.260 1.00 98.19 91 ILE A CA 1
ATOM 709 C C . ILE A 1 91 ? 0.298 4.242 13.524 1.00 98.19 91 ILE A C 1
ATOM 711 O O . ILE A 1 91 ? 1.085 5.178 13.657 1.00 98.19 91 ILE A O 1
ATOM 715 N N . LYS A 1 92 ? -1.020 4.396 13.609 1.00 98.31 92 LYS A N 1
ATOM 716 C CA . LYS A 1 92 ? -1.678 5.637 14.008 1.00 98.31 92 LYS A CA 1
ATOM 717 C C . LYS A 1 92 ? -2.576 5.356 15.204 1.00 98.31 92 LYS A C 1
ATOM 719 O O . LYS A 1 92 ? -3.394 4.444 15.163 1.00 98.31 92 LYS A O 1
ATOM 724 N N . LEU A 1 93 ? -2.442 6.174 16.240 1.00 98.00 93 LEU A N 1
ATOM 725 C CA . LEU A 1 93 ? -3.356 6.221 17.376 1.00 98.00 93 LEU A CA 1
ATOM 726 C C . LEU A 1 93 ? -4.071 7.568 17.351 1.00 98.00 93 LEU A C 1
ATOM 728 O O . LEU A 1 93 ? -3.449 8.597 17.087 1.00 98.00 93 LEU A O 1
ATOM 732 N N . GLN A 1 94 ? -5.375 7.563 17.593 1.00 97.81 94 GLN A N 1
ATOM 733 C CA . GLN A 1 94 ? -6.184 8.773 17.598 1.00 97.81 94 GLN A CA 1
ATOM 734 C C . GLN A 1 94 ? -7.158 8.736 18.770 1.00 97.81 94 GLN A C 1
ATOM 736 O O . GLN A 1 94 ? -7.958 7.808 18.883 1.00 97.81 94 GLN A O 1
ATOM 741 N N . TYR A 1 95 ? -7.086 9.768 19.611 1.00 97.25 95 TYR A N 1
ATOM 742 C CA . TYR A 1 95 ? -7.965 9.977 20.755 1.00 97.25 95 TYR A CA 1
ATOM 743 C C . TYR A 1 95 ? -8.862 11.201 20.525 1.00 97.25 95 TYR A C 1
ATOM 745 O O . TYR A 1 95 ? -8.395 12.205 19.986 1.00 97.25 95 TYR A O 1
ATOM 753 N N . GLN A 1 96 ? -10.134 11.117 20.909 1.00 94.81 96 GLN A N 1
ATOM 754 C CA . GLN A 1 96 ? -11.115 12.202 20.831 1.00 94.81 96 GLN A CA 1
ATOM 755 C C . GLN A 1 96 ? -11.622 12.538 22.240 1.00 94.81 96 GLN A C 1
ATOM 757 O O . GLN A 1 96 ? -12.070 11.644 22.960 1.00 94.81 96 GLN A O 1
ATOM 762 N N . LEU A 1 97 ? -11.497 13.813 22.627 1.00 88.44 97 LEU A N 1
ATOM 763 C CA . LEU A 1 97 ? -11.957 14.359 23.911 1.00 88.44 97 LEU A CA 1
ATOM 764 C C . LEU A 1 97 ? -13.468 14.594 23.909 1.00 88.44 97 LEU A C 1
ATOM 766 O O . LEU A 1 97 ? -13.971 15.088 22.876 1.00 88.44 97 LEU A O 1
#